Protein AF-V5N392-F1 (afdb_monomer)

pLDDT: mean 97.01, std 7.08, range [45.22, 98.94]

Mean predicted aligned error: 2.6 Å

Foldseek 3Di:
DDDDDPQAADHPDWPKDKAFAEALDHDPPGPAFDQLLVDPWDKDKDADDDDPPDFKWWKKWWAKALDSDRRDHHAEIEIETQAGDDDHDDPAAFPAWDQFQNAIFGWGWDDPVRHTYIYTHHPHHDRMDMGTPSSRVVVCCVVVRHPSRITGGMIMTGMD

Structure (mmCIF, N/CA/C/O backbone):
data_AF-V5N392-F1
#
_entry.id   AF-V5N392-F1
#
loop_
_atom_site.group_PDB
_atom_site.id
_atom_site.type_symbol
_atom_site.label_atom_id
_atom_site.label_alt_id
_atom_site.label_comp_id
_atom_site.label_asym_id
_atom_site.label_entity_id
_atom_site.label_seq_id
_atom_site.pdbx_PDB_ins_code
_atom_site.Cartn_x
_atom_site.Cartn_y
_atom_site.Cartn_z
_atom_site.occupancy
_atom_site.B_iso_or_equiv
_atom_site.auth_seq_id
_atom_site.auth_comp_id
_atom_site.auth_asym_id
_atom_site.auth_atom_id
_atom_site.pdbx_PDB_model_num
ATOM 1 N N . ALA A 1 1 ? 8.140 -7.744 21.034 1.00 45.22 1 ALA A N 1
ATOM 2 C CA . ALA A 1 1 ? 8.971 -6.571 21.359 1.00 45.22 1 ALA A CA 1
ATOM 3 C C . ALA A 1 1 ? 8.237 -5.738 22.401 1.00 45.22 1 ALA A C 1
ATOM 5 O O . ALA A 1 1 ? 7.133 -5.275 22.115 1.00 45.22 1 ALA A O 1
ATOM 6 N N . ASP A 1 2 ? 8.817 -5.607 23.595 1.00 48.84 2 ASP A N 1
ATOM 7 C CA . ASP A 1 2 ? 8.306 -4.733 24.656 1.00 48.84 2 ASP A CA 1
ATOM 8 C C . ASP A 1 2 ? 8.620 -3.267 24.321 1.00 48.84 2 ASP A C 1
ATOM 10 O O . ASP A 1 2 ? 9.707 -2.960 23.835 1.00 48.84 2 ASP A O 1
ATOM 14 N N . GLY A 1 3 ? 7.655 -2.367 24.537 1.00 60.69 3 GLY A N 1
ATOM 15 C CA . GLY A 1 3 ? 7.788 -0.929 24.268 1.00 60.69 3 GLY A CA 1
ATOM 16 C C . GLY A 1 3 ? 6.516 -0.297 23.691 1.00 60.69 3 GLY A C 1
ATOM 17 O O . GLY A 1 3 ? 5.698 -0.978 23.066 1.00 60.69 3 GLY A O 1
ATOM 18 N N . SER A 1 4 ? 6.347 1.010 23.895 1.00 69.31 4 SER A N 1
ATOM 19 C CA . SER A 1 4 ? 5.281 1.836 23.308 1.00 69.31 4 SER A CA 1
ATOM 20 C C . SER A 1 4 ? 5.881 2.832 22.314 1.00 69.31 4 SER A C 1
ATOM 22 O O . SER A 1 4 ? 6.858 3.498 22.653 1.00 69.31 4 SER A O 1
ATOM 24 N N . ALA A 1 5 ? 5.287 2.965 21.128 1.00 82.00 5 ALA A N 1
ATOM 25 C CA . ALA A 1 5 ? 5.577 4.070 20.214 1.00 82.00 5 ALA A CA 1
ATOM 26 C C . ALA A 1 5 ? 4.538 5.191 20.404 1.00 82.00 5 ALA A C 1
ATOM 28 O O . ALA A 1 5 ? 3.385 4.888 20.732 1.00 82.00 5 ALA A O 1
ATOM 29 N N . PRO A 1 6 ? 4.907 6.471 20.218 1.00 87.75 6 PRO A N 1
ATOM 30 C CA . PRO A 1 6 ? 3.933 7.555 20.119 1.00 87.75 6 PRO A CA 1
ATOM 31 C C . PRO A 1 6 ? 2.957 7.307 18.960 1.00 87.75 6 PRO A C 1
ATOM 33 O O . PRO A 1 6 ? 3.380 6.951 17.865 1.00 87.75 6 PRO A O 1
ATOM 36 N N . THR A 1 7 ? 1.658 7.537 19.164 1.00 92.38 7 THR A N 1
ATOM 37 C CA . THR A 1 7 ? 0.627 7.292 18.131 1.00 92.38 7 THR A CA 1
ATOM 38 C C . THR A 1 7 ? 0.552 8.380 17.056 1.00 92.38 7 THR A C 1
ATOM 40 O O . THR A 1 7 ? -0.252 8.287 16.134 1.00 92.38 7 THR A O 1
ATOM 43 N N . ASN A 1 8 ? 1.381 9.419 17.177 1.00 88.69 8 ASN A N 1
ATOM 44 C CA . ASN A 1 8 ? 1.542 10.516 16.223 1.00 88.69 8 ASN A CA 1
ATOM 45 C C . ASN A 1 8 ? 2.874 10.440 15.449 1.00 88.69 8 ASN A C 1
ATOM 47 O O . ASN A 1 8 ? 3.304 11.440 14.876 1.00 88.69 8 ASN A O 1
ATOM 51 N N . GLY A 1 9 ? 3.550 9.291 15.488 1.00 90.44 9 GLY A N 1
ATOM 52 C CA . GLY A 1 9 ? 4.801 9.031 14.783 1.00 90.44 9 GLY A CA 1
ATOM 53 C C . GLY A 1 9 ? 4.779 7.674 14.082 1.00 90.44 9 GLY A C 1
ATOM 54 O O . GLY A 1 9 ? 3.720 7.078 13.904 1.00 90.44 9 GLY A O 1
ATOM 55 N N . ALA A 1 10 ? 5.960 7.195 13.690 1.00 93.19 10 ALA A N 1
ATOM 56 C CA . ALA A 1 10 ? 6.103 5.878 13.081 1.00 93.19 10 ALA A CA 1
ATOM 57 C C . ALA A 1 10 ? 5.667 4.755 14.049 1.00 93.19 10 ALA A C 1
ATOM 59 O O . ALA A 1 10 ? 5.891 4.872 15.263 1.00 93.19 10 ALA A O 1
ATOM 60 N N . PRO A 1 11 ? 5.088 3.657 13.533 1.00 95.81 11 PRO A N 1
ATOM 61 C CA . PRO A 1 11 ? 4.775 2.484 14.337 1.00 95.81 11 PRO A CA 1
ATOM 62 C C . PRO A 1 11 ? 6.050 1.781 14.807 1.00 95.81 11 PRO A C 1
ATOM 64 O O . PRO A 1 11 ? 7.172 2.106 14.415 1.00 95.81 11 PRO A O 1
ATOM 67 N N . LYS A 1 12 ? 5.884 0.773 15.667 1.00 96.31 12 LYS A N 1
ATOM 68 C CA . LYS A 1 12 ? 7.029 0.006 16.180 1.00 96.31 12 LYS A CA 1
ATOM 69 C C . LYS A 1 12 ? 7.671 -0.889 15.123 1.00 96.31 12 LYS A C 1
ATOM 71 O O . LYS A 1 12 ? 8.858 -1.188 15.231 1.00 96.31 12 LYS A O 1
ATOM 76 N N . SER A 1 13 ? 6.881 -1.401 14.187 1.00 96.56 13 SER A N 1
ATOM 77 C CA . SER A 1 13 ? 7.293 -2.438 13.242 1.00 96.56 13 SER A CA 1
ATOM 78 C C . SER A 1 13 ? 6.201 -2.672 12.210 1.00 96.56 13 SER A C 1
ATOM 80 O O . SER A 1 13 ? 5.050 -2.405 12.519 1.00 96.56 13 SER A O 1
ATOM 82 N N . TYR A 1 14 ? 6.551 -3.304 11.091 1.00 98.38 14 TYR A N 1
ATOM 83 C CA . TYR A 1 14 ? 5.592 -3.860 10.138 1.00 98.38 14 TYR A CA 1
ATOM 84 C C . TYR A 1 14 ? 5.827 -5.372 9.931 1.00 98.38 14 TYR A C 1
ATOM 86 O O . TYR A 1 14 ? 6.460 -5.778 8.955 1.00 98.38 14 TYR A O 1
ATOM 94 N N . PRO A 1 15 ? 5.434 -6.252 10.878 1.00 98.62 15 PRO A N 1
ATOM 95 C CA . PRO A 1 15 ? 5.418 -7.695 10.644 1.00 98.62 15 PRO A CA 1
ATOM 96 C C . PRO A 1 15 ? 4.435 -8.050 9.522 1.00 98.62 15 PRO A C 1
ATOM 98 O O . PRO A 1 15 ? 3.219 -7.929 9.686 1.00 98.62 15 PRO A O 1
ATOM 101 N N . SER A 1 16 ? 4.969 -8.531 8.401 1.00 98.81 16 SER A N 1
ATOM 102 C CA . SER A 1 16 ? 4.198 -8.762 7.182 1.00 98.81 16 SER A CA 1
ATOM 103 C C . SER A 1 16 ? 4.620 -10.025 6.427 1.00 98.81 16 SER A C 1
ATOM 105 O O . SER A 1 16 ? 5.666 -10.632 6.674 1.00 98.81 16 SER A O 1
ATOM 107 N N . VAL A 1 17 ? 3.763 -10.429 5.491 1.00 98.81 17 VAL A N 1
ATOM 108 C CA . VAL A 1 17 ? 4.054 -11.392 4.424 1.00 98.81 17 VAL A CA 1
ATOM 109 C C . VAL A 1 17 ? 4.012 -10.660 3.085 1.00 98.81 17 VAL A C 1
ATOM 111 O O . VAL A 1 17 ? 3.209 -9.741 2.918 1.00 98.81 17 VAL A O 1
ATOM 114 N N . PHE A 1 18 ? 4.849 -11.051 2.121 1.00 98.88 18 PHE A N 1
ATOM 115 C CA . PHE A 1 18 ? 4.908 -10.369 0.829 1.00 98.88 18 PHE A CA 1
ATOM 116 C C . PHE A 1 18 ? 5.167 -11.292 -0.364 1.00 98.88 18 PHE A C 1
ATOM 118 O O . PHE A 1 18 ? 5.732 -12.378 -0.234 1.00 98.88 18 PHE A O 1
ATOM 125 N N . ASN A 1 19 ? 4.786 -10.798 -1.544 1.00 98.94 19 ASN A N 1
ATOM 126 C CA . ASN A 1 19 ? 5.288 -11.233 -2.845 1.00 98.94 19 ASN A CA 1
ATOM 127 C C . ASN A 1 19 ? 6.026 -10.056 -3.501 1.00 98.94 19 ASN A C 1
ATOM 129 O O . ASN A 1 19 ? 5.508 -8.939 -3.525 1.00 98.94 19 ASN A O 1
ATOM 133 N N . GLY A 1 20 ? 7.215 -10.305 -4.041 1.00 98.81 20 GLY A N 1
ATOM 134 C CA . GLY A 1 20 ? 8.052 -9.315 -4.719 1.00 98.81 20 GLY A CA 1
ATOM 135 C C . GLY A 1 20 ? 9.426 -9.182 -4.089 1.00 98.81 20 GLY A C 1
ATOM 136 O O . GLY A 1 20 ? 9.936 -10.159 -3.547 1.00 98.81 20 GLY A O 1
ATOM 137 N N . CYS A 1 21 ? 10.019 -7.993 -4.172 1.00 98.81 21 CYS A N 1
ATOM 138 C CA . CYS A 1 21 ? 11.338 -7.698 -3.615 1.00 98.81 21 CYS A CA 1
ATOM 139 C C . CYS A 1 21 ? 11.277 -6.533 -2.623 1.00 98.81 21 CYS A C 1
ATOM 141 O O . CYS A 1 21 ? 10.691 -5.492 -2.916 1.00 98.81 21 CYS A O 1
ATOM 143 N N . HIS A 1 22 ? 11.920 -6.691 -1.468 1.00 98.62 22 HIS A N 1
ATOM 144 C CA . HIS A 1 22 ? 12.006 -5.667 -0.432 1.00 98.62 22 HIS A CA 1
ATOM 145 C C . HIS A 1 22 ? 13.402 -5.682 0.205 1.00 98.62 22 HIS A C 1
ATOM 147 O O . HIS A 1 22 ? 13.801 -6.687 0.790 1.00 98.62 22 HIS A O 1
ATOM 153 N N . TYR A 1 23 ? 14.157 -4.585 0.057 1.00 98.44 23 TYR A N 1
ATOM 154 C CA . TYR A 1 23 ? 15.552 -4.451 0.514 1.00 98.44 23 TYR A CA 1
ATOM 155 C C . TYR A 1 23 ? 16.423 -5.680 0.199 1.00 98.44 23 TYR A C 1
ATOM 157 O O . TYR A 1 23 ? 16.901 -6.368 1.100 1.00 98.44 23 TYR A O 1
ATOM 165 N N . THR A 1 24 ? 16.605 -5.989 -1.089 1.00 98.44 24 THR A N 1
ATOM 166 C CA . THR A 1 24 ? 17.316 -7.163 -1.649 1.00 98.44 24 THR A CA 1
ATOM 167 C C . THR A 1 24 ? 16.641 -8.523 -1.452 1.00 98.44 24 THR A C 1
ATOM 169 O O . THR A 1 24 ? 16.944 -9.459 -2.192 1.00 98.44 24 THR A O 1
ATOM 172 N N . ASN A 1 25 ? 15.715 -8.658 -0.501 1.00 98.81 25 ASN A N 1
ATOM 173 C CA . ASN A 1 25 ? 15.038 -9.920 -0.236 1.00 98.81 25 ASN A CA 1
ATOM 174 C C . ASN A 1 25 ? 13.854 -10.106 -1.191 1.00 98.81 25 ASN A C 1
ATOM 176 O O . ASN A 1 25 ? 12.854 -9.395 -1.094 1.00 98.81 25 ASN A O 1
ATOM 180 N N . CYS A 1 26 ? 13.966 -11.070 -2.104 1.00 98.81 26 CYS A N 1
ATOM 181 C CA . CYS A 1 26 ? 12.924 -11.388 -3.073 1.00 98.81 26 CYS A CA 1
ATOM 182 C C . CYS A 1 26 ? 12.254 -12.727 -2.753 1.00 98.81 26 CYS A C 1
ATOM 184 O O . CYS A 1 26 ? 12.929 -13.738 -2.543 1.00 98.81 26 CYS A O 1
ATOM 186 N N . SER A 1 27 ? 10.921 -12.759 -2.766 1.00 98.75 27 SER A N 1
ATOM 187 C CA . SER A 1 27 ? 10.163 -13.994 -2.555 1.00 98.75 27 SER A CA 1
ATOM 188 C C . SER A 1 27 ? 10.436 -15.006 -3.687 1.00 98.75 27 SER A C 1
ATOM 190 O O . SER A 1 27 ? 10.466 -14.602 -4.856 1.00 98.75 27 SER A O 1
ATOM 192 N N . PRO A 1 28 ? 10.596 -16.313 -3.397 1.00 98.69 28 PRO A N 1
ATOM 193 C CA . PRO A 1 28 ? 10.945 -17.316 -4.404 1.00 98.69 28 PRO A CA 1
ATOM 194 C C . PRO A 1 28 ? 9.997 -17.329 -5.611 1.00 98.69 28 PRO A C 1
ATOM 196 O O . PRO A 1 28 ? 8.786 -17.454 -5.452 1.00 98.69 28 PRO A O 1
ATOM 199 N N . GLY A 1 29 ? 10.555 -17.234 -6.821 1.00 98.50 29 GLY A N 1
ATOM 200 C CA . GLY A 1 29 ? 9.791 -17.324 -8.071 1.00 98.50 29 GLY A CA 1
ATOM 201 C C . GLY A 1 29 ? 8.878 -16.130 -8.366 1.00 98.50 29 GLY A C 1
ATOM 202 O O . GLY A 1 29 ? 7.999 -16.251 -9.218 1.00 98.50 29 GLY A O 1
ATOM 203 N N . THR A 1 30 ? 9.055 -14.996 -7.680 1.00 98.69 30 THR A N 1
ATOM 204 C CA . THR A 1 30 ? 8.277 -13.789 -7.977 1.00 98.69 30 THR A CA 1
ATOM 205 C C . THR A 1 30 ? 8.504 -13.296 -9.407 1.00 98.69 30 THR A C 1
ATOM 207 O O . THR A 1 30 ? 9.605 -13.393 -9.948 1.00 98.69 30 THR A O 1
ATOM 210 N N . ALA A 1 31 ? 7.448 -12.747 -10.006 1.00 98.25 31 ALA A N 1
ATOM 211 C CA . ALA A 1 31 ? 7.504 -12.055 -11.291 1.00 98.25 31 ALA A CA 1
ATO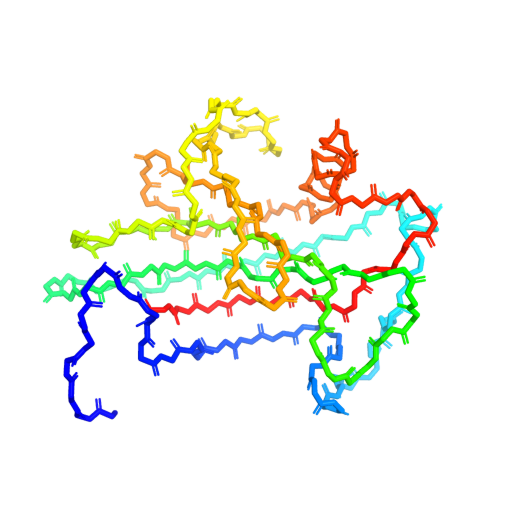M 212 C C . ALA A 1 31 ? 7.728 -10.537 -11.137 1.00 98.25 31 ALA A C 1
ATOM 214 O O . ALA A 1 31 ? 7.738 -9.827 -12.138 1.00 98.25 31 ALA A O 1
ATOM 215 N N . LEU A 1 32 ? 7.864 -10.035 -9.902 1.00 98.75 32 LEU A N 1
ATOM 216 C CA . LEU A 1 32 ? 8.140 -8.627 -9.615 1.00 98.75 32 LEU A CA 1
ATOM 217 C C . LEU A 1 32 ? 9.661 -8.390 -9.494 1.00 98.75 32 LEU A C 1
ATOM 219 O O . LEU A 1 32 ? 10.368 -9.274 -9.010 1.00 98.75 32 LEU A O 1
ATOM 223 N N . PRO A 1 33 ? 10.177 -7.205 -9.861 1.00 98.81 33 PRO A N 1
ATOM 224 C CA . PRO A 1 33 ? 9.441 -6.043 -10.358 1.00 98.81 33 PRO A CA 1
ATOM 225 C C . PRO A 1 33 ? 8.884 -6.222 -11.773 1.00 98.81 33 PRO A C 1
ATOM 227 O O . PRO A 1 33 ? 9.556 -6.763 -12.647 1.00 98.81 33 PRO A O 1
ATOM 230 N N . VAL A 1 34 ? 7.674 -5.720 -12.015 1.00 98.88 34 VAL A N 1
ATOM 231 C CA . VAL A 1 34 ? 7.012 -5.781 -13.330 1.00 98.88 34 VAL A CA 1
ATOM 232 C C . VAL A 1 34 ? 6.442 -4.417 -13.698 1.00 98.88 34 VAL A C 1
ATOM 234 O O . VAL A 1 34 ? 5.928 -3.716 -12.825 1.00 98.88 34 VAL A O 1
ATOM 237 N N . ARG A 1 35 ? 6.520 -4.034 -14.977 1.00 98.75 35 ARG A N 1
ATOM 238 C CA . ARG A 1 35 ? 5.943 -2.767 -15.442 1.00 98.75 35 ARG A CA 1
ATOM 239 C C . ARG A 1 35 ? 4.425 -2.783 -15.345 1.00 98.75 35 ARG A C 1
ATOM 241 O O . ARG A 1 35 ? 3.792 -3.742 -15.793 1.00 98.75 35 ARG A O 1
ATOM 248 N N . LEU A 1 36 ? 3.854 -1.699 -14.833 1.00 98.81 36 LEU A N 1
ATOM 249 C CA . LEU A 1 36 ? 2.421 -1.569 -14.584 1.00 98.81 36 LEU A CA 1
ATOM 250 C C . LEU A 1 36 ? 1.583 -1.726 -15.858 1.00 98.81 36 LEU A C 1
ATOM 252 O O . LEU A 1 36 ? 0.555 -2.398 -15.827 1.00 98.81 36 LEU A O 1
ATOM 256 N N . ASP A 1 37 ? 2.044 -1.199 -16.991 1.00 98.50 37 ASP A N 1
ATOM 257 C CA . ASP A 1 37 ? 1.376 -1.318 -18.293 1.00 98.50 37 ASP A CA 1
ATOM 258 C C . ASP A 1 37 ? 1.377 -2.732 -18.897 1.00 98.50 37 ASP A C 1
ATOM 260 O O . ASP A 1 37 ? 0.687 -2.980 -19.887 1.00 98.50 37 ASP A O 1
ATOM 264 N N . THR A 1 38 ? 2.094 -3.678 -18.288 1.00 98.62 38 THR A N 1
ATOM 265 C CA . THR A 1 38 ? 2.084 -5.094 -18.691 1.00 98.62 38 THR A CA 1
ATOM 266 C C . THR A 1 38 ? 1.201 -5.973 -17.799 1.00 98.62 38 THR A C 1
ATOM 268 O O . THR A 1 38 ? 0.956 -7.134 -18.132 1.00 98.62 38 THR A O 1
ATOM 271 N N . VAL A 1 39 ? 0.689 -5.440 -16.681 1.00 98.25 39 VAL A N 1
ATOM 272 C CA . VAL A 1 39 ? -0.112 -6.195 -15.707 1.00 98.25 39 VAL A CA 1
ATOM 273 C C . VAL A 1 39 ? -1.599 -6.031 -16.001 1.00 98.25 39 VAL A C 1
ATOM 275 O O . VAL A 1 39 ? -2.186 -4.976 -15.774 1.00 98.25 39 VAL A O 1
ATOM 278 N N . SER A 1 40 ? -2.242 -7.105 -16.460 1.00 96.75 40 SER A N 1
ATOM 279 C CA . SER A 1 40 ? -3.698 -7.125 -16.647 1.00 96.75 40 SER A CA 1
ATOM 280 C C . SER A 1 40 ? -4.457 -7.209 -15.320 1.00 96.75 40 SER A C 1
ATOM 282 O O . SER A 1 40 ? -5.478 -6.542 -15.160 1.00 96.75 40 SER A O 1
ATOM 284 N N . ALA A 1 41 ? -3.951 -8.006 -14.376 1.00 98.19 41 ALA A N 1
ATOM 285 C CA . ALA A 1 41 ? -4.494 -8.172 -13.032 1.00 98.19 41 ALA A CA 1
ATOM 286 C C . ALA A 1 41 ? -3.394 -8.602 -12.051 1.00 98.19 41 ALA A C 1
ATOM 288 O O . ALA A 1 41 ? -2.472 -9.332 -12.422 1.00 98.19 41 ALA A O 1
ATOM 289 N N . ALA A 1 42 ? -3.528 -8.200 -10.789 1.00 98.69 42 ALA A N 1
ATOM 290 C CA . ALA A 1 42 ? -2.685 -8.633 -9.678 1.00 98.69 42 ALA A CA 1
ATOM 291 C C . ALA A 1 42 ? -3.576 -9.074 -8.498 1.00 98.69 42 ALA A C 1
ATOM 293 O O . ALA A 1 42 ? -3.710 -8.347 -7.508 1.00 98.69 42 ALA A O 1
ATOM 294 N N . PRO A 1 43 ? -4.234 -10.246 -8.598 1.00 98.75 43 PRO A N 1
ATOM 295 C CA . PRO A 1 43 ? -5.140 -10.720 -7.561 1.00 98.75 43 PRO A CA 1
ATOM 296 C C . PRO A 1 43 ? -4.386 -11.002 -6.257 1.00 98.75 43 PRO A C 1
ATOM 298 O O . PRO A 1 43 ? -3.349 -11.667 -6.251 1.00 98.75 43 PRO A O 1
ATOM 301 N N . SER A 1 44 ? -4.939 -10.530 -5.143 1.00 98.88 44 SER A N 1
ATOM 302 C CA . SER A 1 44 ? -4.432 -10.764 -3.793 1.00 98.88 44 SER A CA 1
ATOM 303 C C . SER A 1 44 ? -5.577 -11.082 -2.838 1.00 98.88 44 SER A C 1
ATOM 305 O O . SER A 1 44 ? -6.721 -10.667 -3.045 1.00 98.88 44 SER A O 1
ATOM 307 N N . SER A 1 45 ? -5.278 -11.832 -1.782 1.00 98.81 45 SER A N 1
ATOM 308 C CA . SER A 1 45 ? -6.233 -12.139 -0.722 1.00 98.81 45 SER A CA 1
ATOM 309 C C . SER A 1 45 ? -5.547 -12.243 0.631 1.00 98.81 45 SER A C 1
ATOM 311 O O . SER A 1 45 ? -4.455 -12.802 0.716 1.00 98.81 45 SER A O 1
ATOM 313 N N . ILE A 1 46 ? -6.227 -11.796 1.684 1.00 98.88 46 ILE A N 1
ATOM 314 C CA . ILE A 1 46 ? -5.788 -11.949 3.075 1.00 98.88 46 ILE A CA 1
ATOM 315 C C . ILE A 1 46 ? -6.968 -12.369 3.952 1.00 98.88 46 ILE A C 1
ATOM 317 O O . ILE A 1 46 ? -8.125 -12.053 3.658 1.00 98.88 46 ILE A O 1
ATOM 321 N N . SER A 1 47 ? -6.656 -13.043 5.056 1.00 98.88 47 SER A N 1
ATOM 322 C CA . SER A 1 47 ? -7.539 -13.213 6.207 1.00 98.88 47 SER A CA 1
ATOM 323 C C . SER A 1 47 ? -6.754 -12.841 7.462 1.00 98.88 47 SER A C 1
ATOM 325 O O . SER A 1 47 ? -5.720 -13.444 7.741 1.00 98.88 47 SER A O 1
ATOM 327 N N . TYR A 1 48 ? -7.248 -11.870 8.220 1.00 98.81 48 TYR A N 1
ATOM 328 C CA . TYR A 1 48 ? -6.647 -11.385 9.455 1.00 98.81 48 TYR A CA 1
ATOM 329 C C . TYR A 1 48 ? -7.354 -11.940 10.693 1.00 98.81 48 TYR A C 1
ATOM 331 O O . TYR A 1 48 ? -8.575 -12.097 10.726 1.00 98.81 48 TYR A O 1
ATOM 339 N N . GLY A 1 49 ? -6.568 -12.179 11.742 1.00 98.62 49 GLY A N 1
ATOM 340 C CA . GLY A 1 49 ? -7.055 -12.311 13.111 1.00 98.62 49 GLY A CA 1
ATOM 341 C C . GLY A 1 49 ? -6.787 -11.013 13.864 1.00 98.62 49 GLY A C 1
ATOM 342 O O . GLY A 1 49 ? -5.633 -10.615 13.998 1.00 98.62 49 GLY A O 1
ATOM 343 N N . PHE A 1 50 ? -7.842 -10.351 14.331 1.00 98.44 50 PHE A N 1
ATOM 344 C CA . PHE A 1 50 ? -7.735 -9.115 15.105 1.00 98.44 50 PHE A CA 1
ATOM 345 C C . PHE A 1 50 ? -7.757 -9.395 16.605 1.00 98.44 50 PHE A C 1
ATOM 347 O O . PHE A 1 50 ? -8.304 -10.400 17.059 1.00 98.44 50 PHE A O 1
ATOM 354 N N . VAL A 1 51 ? -7.183 -8.469 17.365 1.00 97.50 51 VAL A N 1
ATOM 355 C CA . VAL A 1 51 ? -7.235 -8.451 18.828 1.00 97.50 51 VAL A CA 1
ATOM 356 C C . VAL A 1 51 ? -7.839 -7.142 19.320 1.00 97.50 51 VAL A C 1
ATOM 358 O O . VAL A 1 51 ? -7.645 -6.087 18.708 1.00 97.50 51 VAL A O 1
ATOM 361 N N . ASP A 1 52 ? -8.538 -7.210 20.446 1.00 93.81 52 ASP A N 1
ATOM 362 C CA . ASP A 1 52 ? -9.018 -6.035 21.168 1.00 93.81 52 ASP A CA 1
ATOM 363 C C . ASP A 1 52 ? -7.945 -5.507 22.135 1.00 93.81 52 ASP A C 1
ATOM 365 O O . ASP A 1 52 ? -7.006 -6.213 22.506 1.00 93.81 5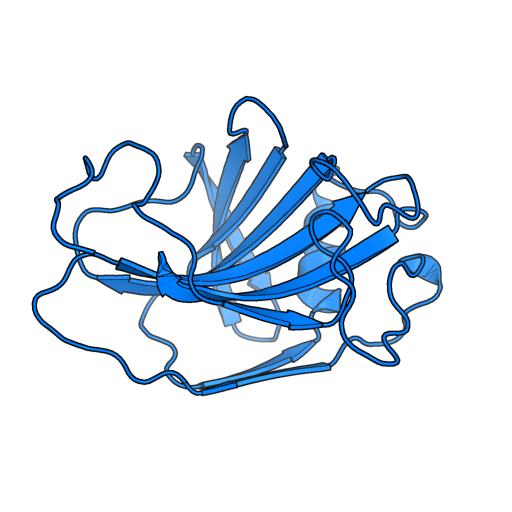2 ASP A O 1
ATOM 369 N N . GLY A 1 53 ? -8.089 -4.254 22.575 1.00 90.31 53 GLY A N 1
ATOM 370 C CA . GLY A 1 53 ? -7.261 -3.675 23.645 1.00 90.31 53 GLY A CA 1
ATOM 371 C C . GLY A 1 53 ? -5.830 -3.281 23.254 1.00 90.31 53 GLY A C 1
ATOM 372 O O . GLY A 1 53 ? -5.044 -2.930 24.130 1.00 90.31 53 GLY A O 1
ATOM 373 N N . ALA A 1 54 ? -5.493 -3.308 21.963 1.00 95.19 54 ALA A N 1
ATOM 374 C CA . ALA A 1 54 ? -4.212 -2.849 21.425 1.00 95.19 54 ALA A CA 1
ATOM 375 C C . ALA A 1 54 ? -4.368 -1.560 20.594 1.00 95.19 54 ALA A C 1
ATOM 377 O O . ALA A 1 54 ? -5.478 -1.081 20.372 1.00 95.19 54 ALA A O 1
ATOM 378 N N . VAL A 1 55 ? -3.248 -0.992 20.141 1.00 97.50 55 VAL A N 1
ATOM 379 C CA . VAL A 1 55 ? -3.215 0.130 19.192 1.00 97.50 55 VAL A CA 1
ATOM 380 C C . VAL A 1 55 ? -2.419 -0.324 17.978 1.00 97.50 55 VAL A C 1
ATOM 382 O O . VAL A 1 55 ? -1.231 -0.598 18.130 1.00 97.50 55 VAL A O 1
ATOM 385 N N . TYR A 1 56 ? -3.088 -0.476 16.836 1.00 98.31 56 TYR A N 1
ATOM 386 C CA . TYR A 1 56 ? -2.488 -1.003 15.610 1.00 98.31 56 TYR A CA 1
ATOM 387 C C . TYR A 1 56 ? -3.372 -0.743 14.388 1.00 98.31 56 TYR A C 1
ATOM 389 O O . TYR A 1 56 ? -4.589 -0.537 14.517 1.00 98.31 56 TYR A O 1
ATOM 397 N N . ASN A 1 57 ? -2.781 -0.810 13.198 1.00 98.75 57 ASN A N 1
ATOM 398 C CA . ASN A 1 57 ? -3.531 -1.034 11.965 1.00 98.75 57 ASN A CA 1
ATOM 399 C C . ASN A 1 57 ? -3.296 -2.457 11.440 1.00 98.75 57 ASN A C 1
ATOM 401 O O . ASN A 1 57 ? -2.344 -3.139 11.816 1.00 98.75 57 ASN A O 1
ATOM 405 N N . ALA A 1 58 ? -4.200 -2.913 10.579 1.00 98.88 58 ALA A N 1
ATOM 406 C CA . ALA A 1 58 ? -3.926 -4.025 9.678 1.00 98.88 58 ALA A CA 1
ATOM 407 C C . ALA A 1 58 ? -3.916 -3.458 8.263 1.00 98.88 58 ALA A C 1
ATOM 409 O O . ALA A 1 58 ? -4.940 -2.912 7.832 1.00 98.88 58 ALA A O 1
ATOM 410 N N . SER A 1 59 ? -2.793 -3.556 7.559 1.00 98.88 59 SER A N 1
ATOM 411 C CA . SER A 1 59 ? -2.589 -2.865 6.286 1.00 98.88 59 SER A CA 1
ATOM 412 C C . SER A 1 59 ? -1.953 -3.754 5.226 1.00 98.88 59 SER A C 1
ATOM 414 O O . SER A 1 59 ? -1.213 -4.696 5.515 1.00 98.88 59 SER A O 1
ATOM 416 N N . TYR A 1 60 ? -2.250 -3.437 3.972 1.00 98.94 60 TYR A N 1
ATOM 417 C CA . TYR A 1 60 ? -1.339 -3.739 2.876 1.00 98.94 60 TYR A CA 1
ATOM 418 C C . TYR A 1 60 ? -0.387 -2.576 2.654 1.00 98.94 60 TYR A C 1
ATOM 420 O O . TYR A 1 60 ? -0.873 -1.448 2.659 1.00 98.94 60 TYR A O 1
ATOM 428 N N . ASP A 1 61 ? 0.865 -2.882 2.319 1.00 98.88 61 ASP A N 1
ATOM 429 C CA . ASP A 1 61 ? 1.843 -1.936 1.779 1.00 98.88 61 ASP A CA 1
ATOM 430 C C . ASP A 1 61 ? 2.253 -2.414 0.382 1.00 98.88 61 ASP A C 1
ATOM 432 O O . ASP A 1 61 ? 2.741 -3.532 0.186 1.00 98.88 61 ASP A O 1
ATOM 436 N N . ILE A 1 62 ? 2.001 -1.587 -0.626 1.00 98.94 62 ILE A N 1
ATOM 437 C CA . ILE A 1 62 ? 2.254 -1.890 -2.035 1.00 98.94 62 ILE A CA 1
ATOM 438 C C . ILE A 1 62 ? 3.206 -0.834 -2.580 1.00 98.94 62 ILE A C 1
ATOM 440 O O . ILE A 1 62 ? 2.927 0.362 -2.513 1.00 98.94 62 ILE A O 1
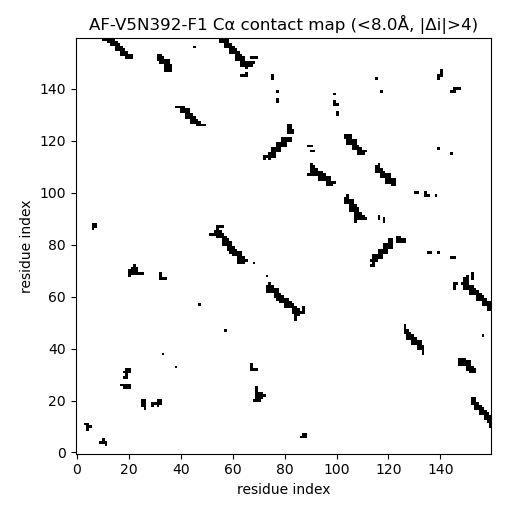ATOM 444 N N . TRP A 1 63 ? 4.320 -1.283 -3.145 1.00 98.94 63 TRP A N 1
ATOM 445 C CA . TRP A 1 63 ? 5.432 -0.408 -3.502 1.00 98.94 63 TRP A CA 1
ATOM 446 C C . TRP A 1 63 ? 5.572 -0.244 -5.010 1.00 98.94 63 TRP A C 1
ATOM 448 O O . TRP A 1 63 ? 5.581 -1.233 -5.752 1.00 98.94 63 TRP A O 1
ATOM 458 N N . LEU A 1 64 ? 5.702 1.012 -5.441 1.00 98.94 64 LEU A N 1
ATOM 459 C CA . LEU A 1 64 ? 5.873 1.412 -6.833 1.00 98.94 64 LEU A CA 1
ATOM 460 C C . LEU A 1 64 ? 7.149 2.240 -7.023 1.00 98.94 64 LEU A C 1
ATOM 462 O O . LEU A 1 64 ? 7.505 3.058 -6.173 1.00 98.94 64 LEU A O 1
ATOM 466 N N . ASP A 1 65 ? 7.813 2.068 -8.165 1.00 98.94 65 ASP A N 1
ATOM 467 C CA . ASP A 1 65 ? 9.026 2.820 -8.500 1.00 98.94 65 ASP A CA 1
ATOM 468 C C . ASP A 1 65 ? 9.179 3.008 -10.020 1.00 98.94 65 ASP A C 1
ATOM 470 O O . ASP A 1 65 ? 8.789 2.120 -10.780 1.00 98.94 65 ASP A O 1
ATOM 474 N N . PRO A 1 66 ? 9.774 4.115 -10.506 1.00 98.75 66 PRO A N 1
ATOM 475 C CA . PRO A 1 66 ? 10.064 4.291 -11.934 1.00 98.75 66 PRO A CA 1
ATOM 476 C C . PRO A 1 66 ? 11.119 3.312 -12.473 1.00 98.75 66 PRO A C 1
ATOM 478 O O . PRO A 1 66 ? 11.282 3.174 -13.684 1.00 98.75 66 PRO A O 1
ATOM 481 N N . THR A 1 67 ? 11.858 2.627 -11.598 1.00 98.81 67 THR A N 1
ATOM 482 C CA . THR A 1 67 ? 12.829 1.595 -11.968 1.00 98.81 67 THR A CA 1
ATOM 483 C C . THR A 1 67 ? 12.369 0.219 -11.498 1.00 98.81 67 THR A C 1
ATOM 485 O O . THR A 1 67 ? 11.557 0.102 -10.584 1.00 98.81 67 THR A O 1
ATOM 488 N N . ALA A 1 68 ? 12.911 -0.848 -12.093 1.00 98.75 68 ALA A N 1
ATOM 489 C CA . ALA A 1 68 ? 12.703 -2.222 -11.632 1.00 98.75 68 ALA A CA 1
ATOM 490 C C . ALA A 1 68 ? 13.438 -2.471 -10.296 1.00 98.75 68 ALA A C 1
ATOM 492 O O . ALA A 1 68 ? 14.395 -3.244 -10.225 1.00 98.75 68 ALA 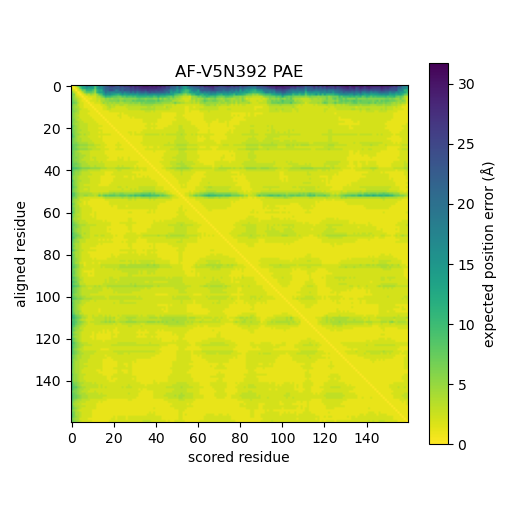A O 1
ATOM 493 N N . ARG A 1 69 ? 13.038 -1.752 -9.244 1.00 98.81 69 ARG A N 1
ATOM 494 C CA . ARG A 1 69 ? 13.748 -1.670 -7.972 1.00 98.81 69 ARG A CA 1
ATOM 495 C C . ARG A 1 69 ? 13.581 -2.948 -7.160 1.00 98.81 69 ARG A C 1
ATOM 497 O O . ARG A 1 69 ? 12.469 -3.390 -6.892 1.00 98.81 69 ARG A O 1
ATOM 504 N N . THR A 1 70 ? 14.703 -3.492 -6.697 1.00 98.75 70 THR A N 1
ATOM 505 C CA . THR A 1 70 ? 14.746 -4.628 -5.761 1.00 98.75 70 THR A CA 1
ATOM 506 C C . THR A 1 70 ? 15.391 -4.273 -4.419 1.00 98.75 70 THR A C 1
ATOM 508 O O . THR A 1 70 ? 15.381 -5.094 -3.506 1.00 98.75 70 THR A O 1
ATOM 511 N N . ASP A 1 71 ? 15.960 -3.071 -4.286 1.00 98.75 71 ASP A N 1
ATOM 512 C CA . ASP A 1 71 ? 16.645 -2.590 -3.084 1.00 98.75 71 ASP A CA 1
ATOM 513 C C . ASP A 1 71 ? 16.452 -1.078 -2.863 1.00 98.75 71 ASP A C 1
ATOM 515 O O . ASP A 1 71 ? 16.242 -0.306 -3.807 1.00 98.75 71 ASP A O 1
ATOM 519 N N . GLY A 1 72 ? 16.550 -0.663 -1.602 1.00 98.19 72 GLY A N 1
ATOM 520 C CA . GLY A 1 72 ? 16.326 0.700 -1.142 1.00 98.19 72 GLY A CA 1
ATOM 521 C C . GLY A 1 72 ? 14.852 1.106 -1.098 1.00 98.19 72 GLY A C 1
ATOM 522 O O . GLY A 1 72 ? 13.940 0.304 -1.308 1.00 98.19 72 GLY A O 1
ATOM 523 N N . VAL A 1 73 ? 14.636 2.389 -0.814 1.00 98.44 73 VAL A N 1
ATOM 524 C CA . VAL A 1 73 ? 13.302 2.992 -0.721 1.00 98.44 73 VAL A CA 1
ATOM 525 C C . VAL A 1 73 ? 12.714 3.157 -2.125 1.00 98.44 73 VAL A C 1
ATOM 527 O O . VAL A 1 73 ? 13.379 3.672 -3.024 1.00 98.44 73 VAL A O 1
ATOM 530 N N . ASN A 1 74 ? 11.477 2.695 -2.309 1.00 98.81 74 ASN A N 1
ATOM 531 C CA . ASN A 1 74 ? 10.689 2.913 -3.525 1.00 98.81 74 ASN A CA 1
ATOM 532 C C . ASN A 1 74 ? 10.039 4.302 -3.469 1.00 98.81 74 ASN A C 1
ATOM 534 O O . ASN A 1 74 ? 9.741 4.784 -2.380 1.00 98.81 74 ASN A O 1
ATOM 538 N N . GLN A 1 75 ? 9.798 4.942 -4.615 1.00 98.81 75 GLN A N 1
ATOM 539 C CA . GLN A 1 75 ? 9.288 6.323 -4.628 1.00 98.81 75 GLN A CA 1
ATOM 540 C C . GLN A 1 75 ? 7.865 6.482 -4.087 1.00 98.81 75 GLN A C 1
ATOM 542 O O . GLN A 1 75 ? 7.565 7.515 -3.486 1.00 98.81 75 GLN A O 1
ATOM 547 N N . THR A 1 76 ? 7.008 5.475 -4.263 1.00 98.94 76 THR A N 1
ATOM 548 C CA . THR A 1 76 ? 5.605 5.568 -3.853 1.00 98.94 76 THR A CA 1
ATOM 549 C C . THR A 1 76 ? 5.150 4.329 -3.115 1.00 98.94 76 THR A C 1
ATOM 551 O O . THR A 1 76 ? 5.347 3.193 -3.551 1.00 98.94 76 THR A O 1
ATOM 554 N N . GLU A 1 77 ? 4.479 4.588 -2.005 1.00 98.94 77 GLU A N 1
ATOM 555 C CA . GLU A 1 77 ? 3.858 3.612 -1.135 1.00 98.94 77 GLU A CA 1
ATOM 556 C C . GLU A 1 77 ? 2.343 3.766 -1.199 1.00 98.94 77 GLU A C 1
ATOM 558 O O . GLU A 1 77 ? 1.787 4.845 -0.980 1.00 98.94 77 GLU A O 1
ATOM 563 N N . ILE A 1 78 ? 1.661 2.672 -1.504 1.00 98.94 78 ILE A N 1
ATOM 564 C CA . ILE A 1 78 ? 0.215 2.577 -1.398 1.00 98.94 78 ILE A CA 1
ATOM 565 C C . ILE A 1 78 ? -0.089 1.757 -0.158 1.00 98.94 78 ILE A C 1
ATOM 567 O O . ILE A 1 78 ? 0.233 0.570 -0.118 1.00 98.94 78 ILE A O 1
ATOM 571 N N . MET A 1 79 ? -0.769 2.363 0.810 1.00 98.94 79 MET A N 1
ATOM 572 C CA . MET A 1 79 ? -1.257 1.640 1.978 1.00 98.94 79 MET A CA 1
ATOM 573 C C . MET A 1 79 ? -2.757 1.379 1.871 1.00 98.94 79 MET A C 1
ATOM 575 O O . MET A 1 79 ? -3.527 2.274 1.526 1.00 98.94 79 MET A O 1
ATOM 579 N N . ILE A 1 80 ? -3.211 0.178 2.220 1.00 98.94 80 ILE A N 1
ATOM 580 C CA . ILE A 1 80 ? -4.645 -0.144 2.301 1.00 98.94 80 ILE A CA 1
ATOM 581 C C . ILE A 1 80 ? -4.947 -0.614 3.717 1.00 98.94 80 ILE A C 1
ATOM 583 O O . ILE A 1 80 ? -4.655 -1.754 4.067 1.00 98.94 80 ILE A O 1
ATOM 587 N N . TRP A 1 81 ? -5.524 0.257 4.542 1.00 98.88 81 TRP A N 1
ATOM 588 C CA . TRP A 1 81 ? -5.832 -0.033 5.940 1.00 98.88 81 TRP A CA 1
ATOM 589 C C . TRP A 1 81 ? -7.172 -0.763 6.035 1.00 98.88 81 TRP A C 1
ATOM 591 O O . TRP A 1 81 ? -8.242 -0.181 5.842 1.00 98.88 81 TRP A O 1
ATOM 601 N N . PHE A 1 82 ? -7.104 -2.052 6.351 1.00 98.88 82 PHE A N 1
ATOM 602 C CA . PHE A 1 82 ? -8.252 -2.940 6.533 1.00 98.88 82 PHE A CA 1
ATOM 603 C C . PHE A 1 82 ? -8.886 -2.777 7.910 1.00 98.88 82 PHE A C 1
ATOM 605 O O . PHE A 1 82 ? -10.082 -3.010 8.068 1.00 98.88 82 PHE A O 1
ATOM 612 N N . ASN A 1 83 ? -8.095 -2.418 8.918 1.00 98.75 83 ASN A N 1
ATOM 613 C CA . ASN A 1 83 ? -8.579 -2.170 10.267 1.00 98.75 83 ASN A CA 1
ATOM 614 C C . ASN A 1 83 ? -7.721 -1.108 10.954 1.00 98.75 83 ASN A C 1
ATOM 616 O O . ASN A 1 83 ? -6.545 -0.946 10.634 1.00 98.75 83 ASN A O 1
ATOM 620 N N . ARG A 1 84 ? -8.319 -0.425 11.928 1.00 98.25 84 ARG A N 1
ATOM 621 C CA . ARG A 1 84 ? -7.654 0.532 12.803 1.00 98.25 84 ARG A CA 1
ATOM 622 C C . ARG A 1 84 ? -8.200 0.384 14.216 1.00 98.25 84 ARG A C 1
ATOM 624 O O . ARG A 1 84 ? -9.389 0.608 14.443 1.00 98.25 84 ARG A O 1
ATOM 631 N N . VAL A 1 85 ? -7.317 0.104 15.167 1.00 98.00 85 VAL A N 1
ATOM 632 C CA . VAL A 1 85 ? -7.630 0.074 16.596 1.00 98.00 85 VAL A CA 1
ATOM 633 C C . VAL A 1 85 ? -6.779 1.121 17.310 1.00 98.00 85 VAL A C 1
ATOM 635 O O . VAL A 1 85 ? -5.567 1.181 17.129 1.00 98.00 85 VAL A O 1
ATOM 638 N N . GLY A 1 86 ? -7.420 1.960 18.124 1.00 96.12 86 GLY A N 1
ATOM 639 C CA . GLY A 1 86 ? -6.758 3.045 18.850 1.00 96.12 86 GLY A CA 1
ATOM 640 C C . GLY A 1 86 ? -6.565 4.342 18.043 1.00 96.12 86 GLY A C 1
ATOM 641 O O . GLY A 1 86 ? -6.986 4.439 16.887 1.00 96.12 86 GLY A O 1
ATOM 642 N N . PRO A 1 87 ? -5.978 5.379 18.671 1.00 96.31 87 PRO A N 1
ATOM 643 C CA . PRO A 1 87 ? -5.911 6.737 18.132 1.00 96.31 87 PRO A CA 1
ATOM 644 C C . PRO A 1 87 ? -4.697 6.934 17.209 1.00 96.31 87 PRO A C 1
ATOM 646 O O . PRO A 1 87 ? -3.822 7.751 17.487 1.00 96.31 87 PRO A O 1
ATOM 649 N N . ILE A 1 88 ? -4.645 6.161 16.126 1.00 97.94 88 ILE A N 1
ATOM 650 C CA . ILE A 1 88 ? -3.641 6.277 15.057 1.00 97.94 88 ILE A CA 1
ATOM 651 C C . ILE A 1 88 ? -4.282 6.814 13.772 1.00 97.94 88 ILE A C 1
ATOM 653 O O . ILE A 1 88 ? -5.505 6.772 13.598 1.00 97.94 88 ILE A O 1
ATOM 657 N N . GLN A 1 89 ? -3.457 7.309 12.857 1.00 98.50 89 GLN A N 1
ATOM 658 C CA . GLN A 1 89 ? -3.882 7.834 11.561 1.00 98.50 89 GLN A CA 1
ATOM 659 C C . GLN A 1 89 ? -2.813 7.565 10.495 1.00 98.50 89 GLN A C 1
ATOM 661 O O . GLN A 1 89 ? -1.648 7.392 10.862 1.00 98.50 89 GLN A O 1
ATOM 666 N N . PRO A 1 90 ? -3.180 7.556 9.202 1.00 98.50 90 PRO A N 1
ATOM 667 C CA . PRO A 1 90 ? -2.202 7.471 8.130 1.00 98.50 90 PRO A CA 1
ATOM 668 C C . PRO A 1 90 ? -1.285 8.693 8.064 1.00 98.50 90 PRO A C 1
ATOM 670 O O . PRO A 1 90 ? -1.538 9.747 8.657 1.00 98.50 90 PRO A O 1
ATOM 673 N N . ILE A 1 91 ? -0.234 8.548 7.266 1.00 98.44 91 ILE A N 1
ATOM 674 C CA . ILE A 1 91 ? 0.686 9.626 6.918 1.00 98.44 91 ILE A CA 1
ATOM 675 C C . ILE A 1 91 ? -0.048 10.695 6.095 1.00 98.44 91 ILE A C 1
ATOM 677 O O . ILE A 1 91 ? -0.863 10.393 5.224 1.00 98.44 91 ILE A O 1
ATOM 681 N N . GLY A 1 92 ? 0.276 11.962 6.359 1.00 98.06 92 GLY A N 1
ATOM 682 C CA . GLY A 1 92 ? -0.256 13.100 5.613 1.00 98.06 92 GLY A CA 1
ATOM 683 C C . GLY A 1 92 ? -1.606 13.596 6.126 1.00 98.06 92 GLY A C 1
ATOM 684 O O . GLY A 1 92 ? -1.820 13.715 7.334 1.00 98.06 92 GLY A O 1
ATOM 685 N N . SER A 1 93 ? -2.493 13.948 5.197 1.00 98.50 93 SER A N 1
ATOM 686 C CA . SER A 1 93 ? -3.818 14.506 5.482 1.00 98.50 93 SER A CA 1
ATOM 687 C C . SER A 1 93 ? -4.901 13.868 4.602 1.00 98.50 93 SER A C 1
ATOM 689 O O . SER A 1 93 ? -4.594 13.365 3.514 1.00 98.50 93 SER A O 1
ATOM 691 N N . PRO A 1 94 ? -6.174 13.870 5.041 1.00 98.44 94 PRO A N 1
ATOM 692 C CA . PRO A 1 94 ? -7.265 13.334 4.243 1.00 98.44 94 PRO A CA 1
ATOM 693 C C . PRO A 1 94 ? -7.512 14.222 3.018 1.00 98.44 94 PRO A C 1
ATOM 695 O O . PRO A 1 94 ? -7.580 15.448 3.119 1.00 98.44 94 PRO A O 1
ATOM 698 N N . VAL A 1 95 ? -7.692 13.593 1.859 1.00 98.69 95 VAL A N 1
ATOM 699 C CA . VAL A 1 95 ? -7.925 14.252 0.561 1.00 98.69 95 VAL A CA 1
ATOM 700 C C . VAL A 1 95 ? -9.291 13.916 -0.047 1.00 98.69 95 VAL A C 1
ATOM 702 O O . VAL A 1 95 ? -9.601 14.335 -1.160 1.00 98.69 95 VAL A O 1
ATOM 705 N N . GLY A 1 96 ? -10.128 13.166 0.675 1.00 98.38 96 GLY A N 1
ATOM 706 C CA . GLY A 1 96 ? -11.496 12.837 0.279 1.00 98.38 96 GLY A CA 1
ATOM 707 C C . GLY A 1 96 ? -11.793 11.346 0.380 1.00 98.38 96 GLY A C 1
ATOM 708 O O . GLY A 1 96 ? -11.242 10.645 1.224 1.00 98.38 96 GLY A O 1
ATOM 709 N N . THR A 1 97 ? -12.685 10.856 -0.480 1.00 98.69 97 THR A N 1
ATOM 710 C CA . THR A 1 97 ? -13.058 9.436 -0.540 1.00 98.69 97 THR A CA 1
ATOM 711 C C . THR A 1 97 ? -12.852 8.865 -1.940 1.00 98.69 97 THR A C 1
ATOM 713 O O . THR A 1 97 ? -12.820 9.600 -2.928 1.00 98.69 97 THR A O 1
ATOM 716 N N . ALA A 1 98 ? -12.697 7.545 -2.039 1.00 98.62 98 ALA A N 1
ATOM 717 C CA . ALA A 1 98 ? -12.607 6.825 -3.306 1.00 98.62 98 ALA A CA 1
ATOM 718 C C . ALA A 1 98 ? -13.409 5.523 -3.270 1.00 98.62 98 ALA A C 1
ATOM 720 O O . ALA A 1 98 ? -13.540 4.894 -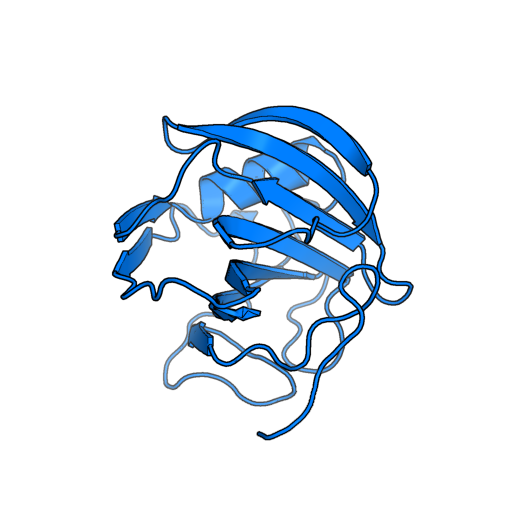2.222 1.00 98.62 98 ALA A O 1
ATOM 721 N N . SER A 1 99 ? -13.908 5.103 -4.434 1.00 98.75 99 SER A N 1
ATOM 722 C CA . SER A 1 99 ? -14.495 3.778 -4.637 1.00 98.75 99 SER A CA 1
ATOM 723 C C . SER A 1 99 ? -13.509 2.909 -5.412 1.00 98.75 99 SER A C 1
ATOM 725 O O . SER A 1 99 ? -13.254 3.176 -6.584 1.00 98.75 99 SER A O 1
ATOM 727 N N . VAL A 1 100 ? -12.951 1.889 -4.762 1.00 98.75 100 VAL A N 1
ATOM 728 C CA . VAL A 1 100 ? -11.920 0.999 -5.324 1.00 98.75 100 VAL A CA 1
ATOM 729 C C . VAL A 1 100 ? -12.258 -0.438 -4.935 1.00 98.75 100 VAL A C 1
ATOM 731 O O . VAL A 1 100 ? -12.585 -0.697 -3.774 1.00 98.75 100 VAL A O 1
ATOM 734 N N . GLY A 1 101 ? -12.257 -1.364 -5.900 1.00 98.06 101 GLY A N 1
ATOM 735 C CA . GLY A 1 101 ? -12.619 -2.769 -5.664 1.00 98.06 101 GLY A CA 1
ATOM 736 C C . GLY A 1 101 ? -14.045 -2.973 -5.122 1.00 98.06 101 GLY A C 1
ATOM 737 O O . GLY A 1 101 ? -14.297 -3.901 -4.358 1.00 98.06 101 GLY A O 1
ATOM 738 N N . GLY A 1 102 ? -14.983 -2.073 -5.441 1.00 98.25 102 GLY A N 1
ATOM 739 C CA . GLY A 1 102 ? -16.360 -2.127 -4.925 1.00 98.25 102 GLY A CA 1
ATOM 740 C C . GLY A 1 102 ? -16.516 -1.721 -3.453 1.00 98.25 102 GLY A C 1
ATOM 741 O O . GLY A 1 102 ? -17.563 -1.974 -2.859 1.00 98.25 102 GLY A O 1
ATOM 742 N N . ARG A 1 103 ? -15.496 -1.096 -2.853 1.00 98.81 103 ARG A N 1
ATOM 743 C CA . ARG A 1 103 ? -15.516 -0.579 -1.478 1.00 98.81 103 ARG A CA 1
ATOM 744 C C . ARG A 1 103 ? -15.216 0.914 -1.454 1.00 98.81 103 ARG A C 1
ATOM 746 O O . ARG A 1 103 ? -14.476 1.417 -2.298 1.00 98.81 103 ARG A O 1
ATOM 753 N N . THR A 1 104 ? -15.778 1.606 -0.468 1.00 98.75 104 THR A N 1
ATOM 754 C CA . THR A 1 104 ? -15.472 3.012 -0.185 1.00 98.75 104 THR A CA 1
ATOM 755 C C . THR A 1 104 ? -14.307 3.113 0.788 1.00 98.75 104 THR A C 1
ATOM 757 O O . THR A 1 104 ? -14.272 2.391 1.782 1.00 98.75 104 THR A O 1
ATOM 760 N N . TRP A 1 105 ? -13.400 4.043 0.510 1.00 98.94 105 TRP A N 1
ATOM 761 C CA . TRP A 1 105 ? -12.200 4.314 1.291 1.00 98.94 105 TRP A CA 1
ATOM 762 C C . TRP A 1 105 ? -12.111 5.803 1.598 1.00 98.94 105 TRP A C 1
ATOM 764 O O . TRP A 1 105 ? -12.358 6.625 0.711 1.00 98.94 105 TRP A O 1
ATOM 774 N N . GLU A 1 106 ? -11.728 6.155 2.819 1.00 98.88 106 GLU A N 1
ATOM 775 C CA . GLU A 1 106 ? -11.175 7.479 3.100 1.00 98.88 106 GLU A CA 1
ATOM 776 C C . GLU A 1 106 ? -9.740 7.517 2.563 1.00 98.88 106 GLU A C 1
ATOM 778 O O . GLU A 1 106 ? -8.963 6.598 2.809 1.00 98.88 106 GLU A O 1
ATOM 783 N N . VAL A 1 107 ? -9.392 8.542 1.788 1.00 98.88 107 VAL A N 1
ATOM 784 C CA . VAL A 1 107 ? -8.082 8.634 1.134 1.00 98.88 107 VAL A CA 1
ATOM 785 C C . VAL A 1 107 ? -7.231 9.672 1.840 1.00 98.88 107 VAL A C 1
ATOM 787 O O . VAL A 1 107 ? -7.679 10.801 2.038 1.00 98.88 107 VAL A O 1
ATOM 790 N N . TRP A 1 108 ? -5.999 9.299 2.167 1.00 98.88 108 TRP A N 1
ATOM 791 C CA . TRP A 1 108 ? -4.981 10.169 2.748 1.00 98.88 108 TRP A CA 1
ATOM 792 C C . TRP A 1 108 ? -3.777 10.245 1.821 1.00 98.88 108 TRP A C 1
ATOM 794 O O . TRP A 1 108 ? -3.427 9.251 1.188 1.00 98.88 108 TRP A O 1
ATOM 804 N N . SER A 1 109 ? -3.154 11.417 1.741 1.00 98.81 109 SER A N 1
ATOM 805 C CA . SER A 1 109 ? -1.963 11.632 0.921 1.00 98.81 109 SER A CA 1
ATOM 806 C C . SER A 1 109 ? -0.932 12.451 1.685 1.00 98.81 109 SER A C 1
ATOM 808 O O . SER A 1 109 ? -1.269 13.430 2.355 1.00 98.81 109 SER A O 1
ATOM 810 N N . GLY A 1 110 ? 0.335 12.080 1.547 1.00 98.50 110 GLY A N 1
ATOM 811 C CA . GLY A 1 110 ? 1.461 12.811 2.112 1.00 98.50 110 GLY A CA 1
ATOM 812 C C . GLY A 1 110 ? 2.783 12.152 1.750 1.00 98.50 110 GLY A C 1
ATOM 813 O 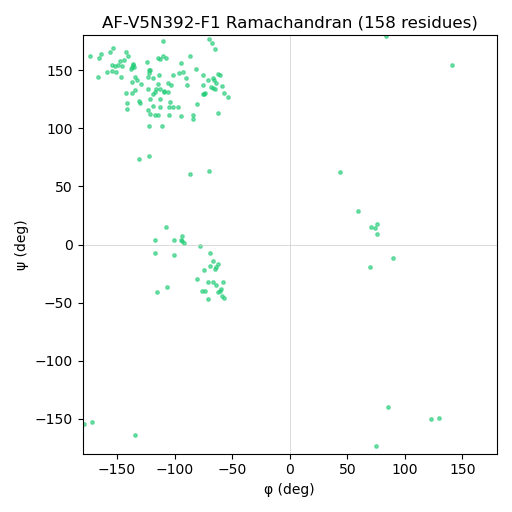O . GLY A 1 110 ? 2.869 11.435 0.760 1.00 98.50 110 GLY A O 1
ATOM 814 N N . GLY A 1 111 ? 3.799 12.370 2.578 1.00 97.50 111 GLY A N 1
ATOM 815 C CA . GLY A 1 111 ? 5.087 11.698 2.463 1.00 97.50 111 GLY A CA 1
ATOM 816 C C . GLY A 1 111 ? 5.754 11.580 3.827 1.00 97.50 111 GLY A C 1
ATOM 817 O O . GLY A 1 111 ? 5.503 12.387 4.725 1.00 97.50 111 GLY A O 1
ATOM 818 N N . ASN A 1 112 ? 6.602 10.569 3.987 1.00 94.31 112 ASN A N 1
ATOM 819 C CA . ASN A 1 112 ? 7.312 10.289 5.243 1.00 94.31 112 ASN A CA 1
ATOM 820 C C . ASN A 1 112 ? 8.709 10.939 5.309 1.00 94.31 112 ASN A C 1
ATOM 822 O O . ASN A 1 112 ? 9.488 10.667 6.220 1.00 94.31 112 ASN A O 1
ATOM 826 N N . GLY A 1 113 ? 9.033 11.785 4.325 1.00 96.88 113 GLY A N 1
ATOM 827 C CA . GLY A 1 113 ? 10.354 12.388 4.130 1.00 96.88 113 GLY A CA 1
ATOM 828 C C . GLY A 1 113 ? 11.301 11.563 3.249 1.00 96.88 113 GLY A C 1
ATOM 829 O O . GLY A 1 113 ? 12.325 12.095 2.830 1.00 96.88 113 GLY A O 1
ATOM 830 N N . SER A 1 114 ? 10.954 10.310 2.941 1.00 97.12 114 SER A N 1
ATOM 831 C CA . SER A 1 114 ? 11.716 9.411 2.059 1.00 97.12 114 SER A CA 1
ATOM 832 C C . SER A 1 114 ? 10.948 9.042 0.787 1.00 97.12 114 SER A C 1
ATOM 834 O O . SER A 1 114 ? 11.541 9.013 -0.287 1.00 97.12 114 SER A O 1
ATOM 836 N N . ASN A 1 115 ? 9.643 8.787 0.900 1.00 98.38 115 ASN A N 1
ATOM 837 C CA . ASN A 1 115 ? 8.750 8.440 -0.205 1.00 98.38 115 ASN A CA 1
ATOM 838 C C . ASN A 1 115 ? 7.375 9.101 -0.056 1.00 98.38 115 ASN A C 1
ATOM 840 O O . ASN A 1 115 ? 6.989 9.530 1.041 1.00 98.38 115 ASN A O 1
ATOM 844 N N . ASP A 1 116 ? 6.641 9.148 -1.165 1.00 98.81 116 ASP A N 1
ATOM 845 C CA . ASP A 1 116 ? 5.232 9.523 -1.174 1.00 98.81 116 ASP A CA 1
ATOM 846 C C . ASP A 1 116 ? 4.378 8.371 -0.637 1.00 98.81 116 ASP A C 1
ATOM 848 O O . ASP A 1 116 ? 4.689 7.197 -0.855 1.00 98.81 116 ASP A O 1
ATOM 852 N N . VAL A 1 117 ? 3.292 8.710 0.059 1.00 98.81 117 VAL A N 1
ATOM 853 C CA . VAL A 1 117 ? 2.368 7.750 0.669 1.00 98.81 117 VAL A CA 1
ATOM 854 C C . VAL A 1 117 ? 0.935 8.113 0.301 1.00 98.81 117 VAL A C 1
ATOM 856 O O . VAL A 1 117 ? 0.462 9.213 0.605 1.00 98.81 117 VAL A O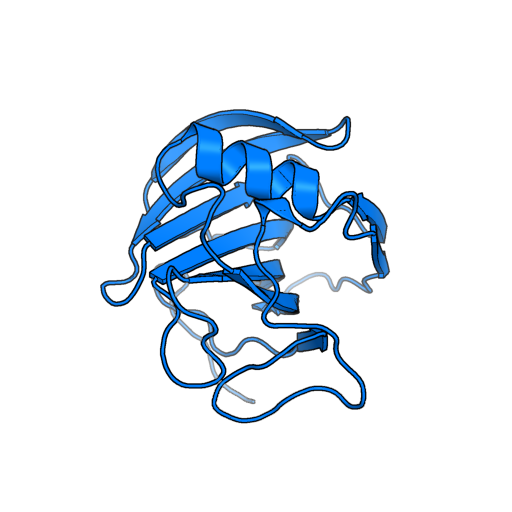 1
ATOM 859 N N . LEU A 1 118 ? 0.225 7.166 -0.311 1.00 98.94 118 LEU A N 1
ATOM 860 C CA . LEU A 1 118 ? -1.209 7.247 -0.572 1.00 98.94 118 LEU A CA 1
ATOM 861 C C . LEU A 1 118 ? -1.925 6.126 0.184 1.00 98.94 118 LEU A C 1
ATOM 863 O O . LEU A 1 118 ? -1.786 4.950 -0.146 1.00 98.94 118 LEU A O 1
ATOM 867 N N . SER A 1 119 ? -2.703 6.483 1.201 1.00 98.94 119 SER A N 1
ATOM 868 C CA . SER A 1 119 ? -3.410 5.513 2.042 1.00 98.94 119 SER A CA 1
ATOM 869 C C . SER A 1 119 ? -4.906 5.473 1.746 1.00 98.94 119 SER A C 1
ATOM 871 O O . SER A 1 119 ? -5.550 6.511 1.595 1.00 98.94 119 SER A O 1
ATOM 873 N N . PHE A 1 120 ? -5.471 4.270 1.728 1.00 98.94 120 PHE A N 1
ATOM 874 C CA . PHE A 1 120 ? -6.897 3.989 1.597 1.00 98.94 120 PHE A CA 1
ATOM 875 C C . PHE A 1 120 ? -7.390 3.345 2.892 1.00 98.94 120 PHE A C 1
ATOM 877 O O . PHE A 1 120 ? -7.025 2.214 3.205 1.00 98.94 120 PHE A O 1
ATOM 884 N N . VAL A 1 121 ? -8.220 4.052 3.653 1.00 98.94 121 VAL A N 1
ATOM 885 C CA . VAL A 1 121 ? -8.685 3.624 4.977 1.00 98.94 121 VAL A CA 1
ATOM 886 C C . VAL A 1 121 ? -10.119 3.126 4.908 1.00 98.94 121 VAL A C 1
ATOM 888 O O . VAL A 1 121 ? -11.020 3.840 4.462 1.00 98.94 121 VAL A O 1
ATOM 891 N N . ALA A 1 122 ? -10.334 1.881 5.335 1.00 98.81 122 ALA A N 1
ATOM 892 C CA . ALA A 1 122 ? -11.665 1.300 5.406 1.00 98.81 122 ALA A CA 1
ATOM 893 C C . ALA A 1 122 ? -12.520 2.008 6.478 1.00 98.81 122 ALA A C 1
ATOM 895 O O . ALA A 1 122 ? -12.014 2.332 7.555 1.00 98.81 122 ALA A O 1
ATOM 896 N N . PRO A 1 123 ? -13.833 2.197 6.244 1.00 98.44 123 PRO A N 1
ATOM 897 C CA . PRO A 1 123 ? -14.724 2.818 7.227 1.00 98.44 123 PRO A CA 1
ATOM 898 C C . PRO A 1 123 ? -14.974 1.928 8.457 1.00 98.44 123 PRO A C 1
ATOM 900 O O . PRO A 1 123 ? -15.427 2.409 9.494 1.00 98.44 123 PRO A O 1
ATOM 903 N N . SER A 1 124 ? -14.709 0.625 8.341 1.00 98.38 124 SER A N 1
ATOM 904 C CA . SER A 1 124 ? -14.808 -0.367 9.410 1.00 98.38 124 SER A CA 1
ATOM 905 C C . SER A 1 124 ? -13.909 -1.571 9.112 1.00 98.38 124 SER A C 1
ATOM 907 O O . SER A 1 124 ? -13.440 -1.739 7.987 1.00 98.38 124 SER A O 1
ATOM 909 N N . ALA A 1 125 ? -13.671 -2.404 10.129 1.00 98.62 125 ALA A N 1
ATOM 910 C CA . ALA A 1 125 ? -12.774 -3.552 10.050 1.00 98.62 125 ALA A CA 1
ATOM 911 C C . ALA A 1 125 ? -13.152 -4.540 8.926 1.00 98.62 125 ALA A C 1
ATOM 913 O O . ALA A 1 125 ? -14.288 -5.014 8.846 1.00 98.62 125 ALA A O 1
ATOM 914 N N . ILE A 1 126 ? -12.167 -4.912 8.109 1.00 98.81 126 ILE A N 1
ATOM 915 C CA . ILE A 1 126 ? -12.260 -5.937 7.066 1.00 98.81 126 ILE A CA 1
ATOM 916 C C . ILE A 1 126 ? -11.397 -7.127 7.496 1.00 98.81 126 ILE A C 1
ATOM 918 O O . ILE A 1 126 ? -10.176 -7.090 7.380 1.00 98.81 126 ILE A O 1
ATOM 922 N N . SER A 1 127 ? -12.016 -8.198 7.999 1.00 98.44 127 SER A N 1
ATOM 923 C CA . SER A 1 127 ? -11.283 -9.384 8.478 1.00 98.44 127 SER A CA 1
ATOM 924 C C . SER A 1 127 ? -10.729 -10.258 7.355 1.00 98.44 127 SER A C 1
ATOM 926 O O . SER A 1 127 ? -9.782 -11.001 7.572 1.00 98.44 127 SER A O 1
ATOM 928 N N . GLY A 1 128 ? -11.282 -10.173 6.149 1.00 98.62 128 GLY A N 1
ATOM 929 C CA . GLY A 1 128 ? -10.758 -10.882 4.992 1.00 98.62 128 GLY A CA 1
ATOM 930 C C . GLY A 1 128 ? -11.357 -10.356 3.702 1.00 98.62 128 GLY A C 1
ATOM 931 O O . GLY A 1 128 ? -12.520 -9.945 3.655 1.00 98.62 128 GLY A O 1
ATOM 932 N N . TRP A 1 129 ? -10.545 -10.328 2.653 1.00 98.88 129 TRP A N 1
ATOM 933 C CA . TRP A 1 129 ? -10.967 -9.841 1.347 1.00 98.88 129 TRP A CA 1
ATOM 934 C C . TRP A 1 129 ? -10.062 -10.395 0.250 1.00 98.88 129 TRP A C 1
ATOM 936 O O . TRP A 1 129 ? -8.878 -10.635 0.473 1.00 98.88 129 TRP A O 1
ATOM 946 N N . SER A 1 130 ? -10.638 -10.602 -0.931 1.00 98.88 130 SER A N 1
ATOM 947 C CA . SER A 1 130 ? -9.918 -10.877 -2.173 1.00 98.88 130 SER A CA 1
ATOM 948 C C . SER A 1 130 ? -10.197 -9.737 -3.140 1.00 98.88 130 SER A C 1
ATOM 950 O O . SER A 1 130 ? -11.355 -9.342 -3.299 1.00 98.88 130 SER 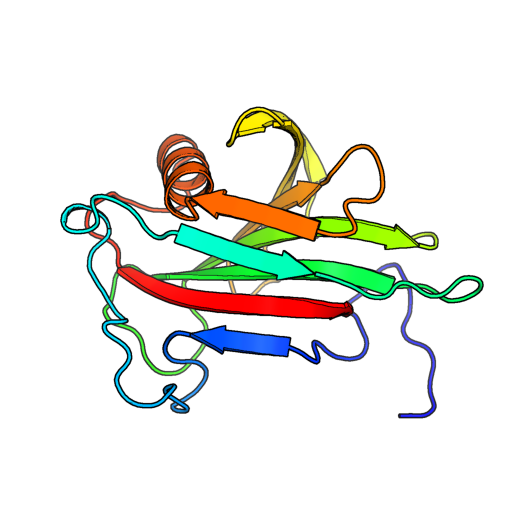A O 1
ATOM 952 N N . PHE A 1 131 ? -9.150 -9.193 -3.745 1.00 98.88 131 PHE A N 1
ATOM 953 C CA . PHE A 1 131 ? -9.222 -7.998 -4.580 1.00 98.88 131 PHE A CA 1
ATOM 954 C C . PHE A 1 131 ? -8.108 -7.982 -5.624 1.00 98.88 131 PHE A C 1
ATOM 956 O O . PHE A 1 131 ? -7.182 -8.790 -5.568 1.00 98.88 131 PHE A O 1
ATOM 963 N N . ASP A 1 132 ? -8.203 -7.058 -6.576 1.00 98.88 132 ASP A N 1
ATOM 964 C CA . ASP A 1 132 ? -7.135 -6.789 -7.531 1.00 98.88 132 ASP A CA 1
ATOM 965 C C . ASP A 1 132 ? -6.299 -5.598 -7.050 1.00 98.88 132 ASP A C 1
ATOM 967 O O . ASP A 1 132 ? -6.802 -4.479 -6.920 1.00 98.88 132 ASP A O 1
ATOM 971 N N . VAL A 1 133 ? -5.010 -5.826 -6.795 1.00 98.94 133 VAL A N 1
ATOM 972 C CA . VAL A 1 133 ? -4.061 -4.771 -6.409 1.00 98.94 133 VAL A CA 1
ATOM 973 C C . VAL A 1 133 ? -4.001 -3.673 -7.472 1.00 98.94 133 VAL A C 1
ATOM 975 O O . VAL A 1 133 ? -3.859 -2.495 -7.134 1.00 98.94 133 VAL A O 1
ATOM 978 N N . MET A 1 134 ? -4.190 -4.021 -8.750 1.00 98.88 134 MET A N 1
ATOM 979 C CA . MET A 1 134 ? -4.147 -3.043 -9.832 1.00 98.88 134 MET A CA 1
ATOM 980 C C . MET A 1 134 ? -5.271 -2.003 -9.756 1.00 98.88 134 MET A C 1
ATOM 982 O O . MET A 1 134 ? -5.109 -0.917 -10.309 1.00 98.88 134 MET A O 1
ATOM 986 N N . ASP A 1 135 ? -6.379 -2.268 -9.053 1.00 98.88 135 ASP A N 1
ATOM 987 C CA . ASP A 1 135 ? -7.413 -1.249 -8.820 1.00 98.88 135 ASP A CA 1
ATOM 988 C C . ASP A 1 135 ? -6.863 -0.064 -8.014 1.00 98.88 135 ASP A C 1
ATOM 990 O O . ASP A 1 135 ? -7.134 1.096 -8.335 1.00 98.88 135 ASP A O 1
ATOM 994 N N . PHE A 1 136 ? -6.042 -0.350 -7.002 1.00 98.94 136 PHE A N 1
ATOM 995 C CA . PHE A 1 136 ? -5.406 0.669 -6.171 1.00 98.94 136 PHE A CA 1
ATOM 996 C C . PHE A 1 136 ? -4.243 1.333 -6.900 1.00 98.94 136 PHE A C 1
ATOM 998 O O . PHE A 1 136 ? -4.141 2.555 -6.878 1.00 98.94 136 PHE A O 1
ATOM 1005 N N . VAL A 1 137 ? -3.434 0.565 -7.638 1.00 98.94 137 VAL A N 1
ATOM 1006 C CA . VAL A 1 137 ? -2.379 1.130 -8.494 1.00 98.94 137 VAL A CA 1
ATOM 1007 C C . VAL A 1 137 ? -2.958 2.125 -9.502 1.00 98.94 137 VAL A C 1
ATOM 1009 O O . VAL A 1 137 ? -2.456 3.241 -9.616 1.00 98.94 137 VAL A O 1
ATOM 1012 N N . ARG A 1 138 ? -4.059 1.785 -10.188 1.00 98.81 138 ARG A N 1
ATOM 1013 C CA . ARG A 1 138 ? -4.745 2.707 -11.111 1.00 98.81 138 ARG A CA 1
ATOM 1014 C C . ARG A 1 138 ? -5.241 3.965 -10.403 1.00 98.81 138 ARG A C 1
ATOM 1016 O O . ARG A 1 138 ? -5.128 5.059 -10.954 1.00 98.81 138 ARG A O 1
ATOM 1023 N N . ALA A 1 139 ? -5.772 3.833 -9.187 1.00 98.75 139 ALA A N 1
ATOM 1024 C CA . ALA A 1 139 ? -6.191 4.977 -8.383 1.00 98.75 139 ALA A CA 1
ATOM 1025 C C . ALA A 1 139 ? -5.007 5.888 -7.998 1.00 98.75 139 ALA A C 1
ATOM 1027 O O . ALA A 1 139 ? -5.180 7.108 -7.947 1.00 98.75 139 ALA A O 1
ATOM 1028 N N . THR A 1 140 ? -3.827 5.316 -7.765 1.00 98.88 140 THR A N 1
ATOM 1029 C CA . THR A 1 140 ? -2.579 6.037 -7.476 1.00 98.88 140 THR A CA 1
ATOM 1030 C C . THR A 1 140 ? -2.032 6.753 -8.709 1.00 98.88 140 THR A C 1
ATOM 1032 O O . THR A 1 140 ? -1.760 7.952 -8.642 1.00 98.88 140 THR A O 1
ATOM 1035 N N . VAL A 1 141 ? -1.978 6.073 -9.861 1.00 98.81 141 VAL A N 1
ATOM 1036 C CA . VAL A 1 141 ? -1.583 6.675 -11.150 1.00 98.81 141 VAL A CA 1
ATOM 1037 C C . VAL A 1 141 ? -2.511 7.836 -11.517 1.00 98.81 141 VAL A C 1
ATOM 1039 O O . VAL A 1 141 ? -2.051 8.917 -11.872 1.00 98.81 141 VAL A O 1
ATOM 1042 N N . ALA A 1 142 ? -3.828 7.671 -11.349 1.00 98.62 142 ALA A N 1
ATOM 1043 C CA . ALA A 1 142 ? -4.805 8.730 -11.622 1.00 98.62 142 ALA A CA 1
ATOM 1044 C C . ALA A 1 142 ? -4.636 9.983 -10.738 1.00 98.62 142 ALA A C 1
ATOM 1046 O O . ALA A 1 142 ? -5.190 11.034 -11.054 1.00 98.62 142 ALA A O 1
ATOM 1047 N N . ARG A 1 143 ? -3.891 9.879 -9.630 1.00 98.50 143 ARG A N 1
ATOM 1048 C CA . ARG A 1 143 ? -3.556 10.988 -8.725 1.00 98.50 143 ARG A CA 1
ATOM 1049 C C . ARG A 1 143 ? -2.145 11.540 -8.950 1.00 98.50 143 ARG A C 1
ATOM 1051 O O . ARG A 1 143 ? -1.738 12.433 -8.217 1.00 98.50 143 ARG A O 1
ATOM 1058 N N . GLY A 1 144 ? -1.421 11.041 -9.953 1.00 98.50 144 GLY A N 1
ATOM 1059 C CA . GLY A 1 144 ? -0.092 11.529 -10.320 1.00 98.50 144 GLY A CA 1
ATOM 1060 C C . GLY A 1 144 ? 1.030 11.091 -9.378 1.00 98.50 144 GLY A C 1
ATOM 1061 O O . GLY A 1 144 ? 2.089 11.702 -9.400 1.00 98.50 144 GLY A O 1
ATOM 1062 N N . LEU A 1 145 ? 0.807 10.055 -8.562 1.00 98.56 145 LEU A N 1
ATOM 1063 C CA . LEU A 1 145 ? 1.833 9.483 -7.678 1.00 98.56 145 LEU A CA 1
ATOM 1064 C C . LEU A 1 145 ? 2.561 8.287 -8.317 1.00 98.56 145 LEU A C 1
ATOM 1066 O O . LEU A 1 145 ? 3.342 7.623 -7.663 1.00 98.56 145 LEU A O 1
ATOM 1070 N N . ALA A 1 146 ? 2.265 7.958 -9.571 1.00 98.81 146 ALA A N 1
ATOM 1071 C CA . ALA A 1 146 ? 2.984 6.974 -10.375 1.00 98.81 146 ALA A CA 1
ATOM 1072 C C . ALA A 1 146 ? 2.604 7.176 -11.848 1.00 98.81 146 ALA A C 1
ATOM 1074 O O . ALA A 1 146 ? 1.574 7.789 -12.143 1.00 98.81 146 ALA A O 1
ATOM 1075 N N . GLU A 1 147 ? 3.380 6.611 -12.769 1.00 98.75 147 GLU A N 1
ATOM 1076 C CA . GLU A 1 147 ? 3.038 6.557 -14.194 1.00 98.75 147 GLU A CA 1
ATOM 1077 C C . GLU A 1 147 ? 2.819 5.109 -14.653 1.00 98.75 147 GLU A C 1
ATOM 1079 O O . GLU A 1 147 ? 3.246 4.159 -14.000 1.00 98.75 147 GLU A O 1
ATOM 1084 N N . ASN A 1 148 ? 2.129 4.912 -15.780 1.00 98.50 148 ASN A N 1
ATOM 1085 C CA . ASN A 1 148 ? 1.819 3.562 -16.276 1.00 98.50 148 ASN A CA 1
ATOM 1086 C C . ASN A 1 148 ? 3.072 2.752 -16.667 1.00 98.50 148 ASN A C 1
ATOM 1088 O O . ASN A 1 148 ? 2.996 1.531 -16.757 1.00 98.50 148 ASN A O 1
ATOM 1092 N N . ASP A 1 149 ? 4.211 3.399 -16.911 1.00 98.69 149 ASP A N 1
ATOM 1093 C CA . ASP A 1 149 ? 5.487 2.748 -17.222 1.00 98.69 149 ASP A CA 1
ATOM 1094 C C . ASP A 1 149 ? 6.380 2.503 -15.992 1.00 98.69 149 ASP A C 1
ATOM 1096 O O . ASP A 1 149 ? 7.479 1.960 -16.138 1.00 98.69 149 ASP A O 1
ATOM 1100 N N . TRP A 1 150 ? 5.901 2.841 -14.789 1.00 98.88 150 TRP A N 1
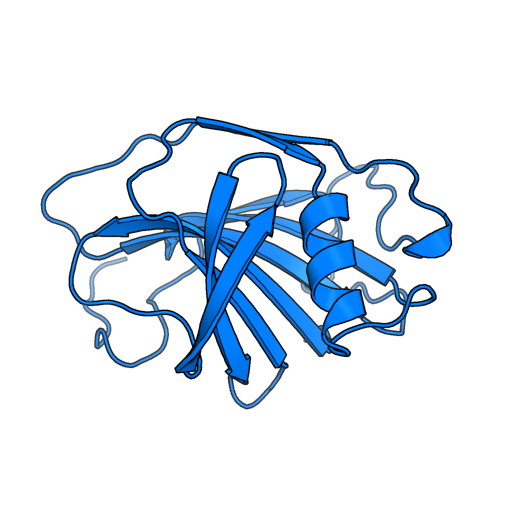ATOM 1101 C CA . TRP A 1 150 ? 6.539 2.466 -13.526 1.00 98.88 150 TRP A CA 1
ATOM 1102 C C . TRP A 1 150 ? 6.406 0.963 -13.264 1.00 98.88 150 TRP A C 1
ATOM 1104 O O . TRP A 1 150 ? 5.767 0.222 -14.015 1.00 98.88 150 TRP A O 1
ATOM 1114 N N . TYR A 1 151 ? 7.012 0.502 -12.175 1.00 98.94 151 TYR A N 1
ATOM 1115 C CA . TYR A 1 151 ? 7.058 -0.890 -11.764 1.00 98.94 151 TYR A CA 1
ATOM 1116 C C . TYR A 1 151 ? 6.300 -1.104 -10.460 1.00 98.94 151 TYR A C 1
ATOM 1118 O O . TYR A 1 151 ? 6.461 -0.342 -9.511 1.00 98.94 151 TYR A O 1
ATOM 1126 N N . LEU A 1 152 ? 5.541 -2.197 -10.389 1.00 98.94 152 LEU A N 1
ATOM 1127 C CA . LEU A 1 152 ? 5.123 -2.797 -9.125 1.00 98.94 152 LEU A CA 1
ATOM 1128 C C . LEU A 1 152 ? 6.281 -3.644 -8.596 1.00 98.94 152 LEU A C 1
ATOM 1130 O O . LEU A 1 152 ? 6.710 -4.574 -9.282 1.00 98.94 152 LEU A O 1
ATOM 1134 N N . THR A 1 153 ? 6.784 -3.343 -7.399 1.00 98.94 153 THR A N 1
ATOM 1135 C CA . THR A 1 153 ? 8.000 -3.983 -6.860 1.00 98.94 153 THR A CA 1
ATOM 1136 C C . THR A 1 153 ? 7.704 -4.988 -5.753 1.00 98.94 153 THR A C 1
ATOM 1138 O O . THR A 1 153 ? 8.323 -6.054 -5.704 1.00 98.94 153 THR A O 1
ATOM 1141 N N . SER A 1 154 ? 6.717 -4.706 -4.899 1.00 98.94 154 SER A N 1
ATOM 1142 C CA . SER A 1 154 ? 6.211 -5.666 -3.918 1.00 98.94 154 SER A CA 1
ATOM 1143 C C . SER A 1 154 ? 4.765 -5.393 -3.509 1.00 98.94 154 SER A C 1
ATOM 1145 O O . SER A 1 154 ? 4.279 -4.265 -3.576 1.00 98.94 154 SER A O 1
ATOM 1147 N N . VAL A 1 155 ? 4.091 -6.459 -3.078 1.00 98.94 155 VAL A N 1
ATOM 1148 C CA . VAL A 1 155 ? 2.766 -6.444 -2.451 1.00 98.94 155 VAL A CA 1
ATOM 1149 C C . VAL A 1 155 ? 2.903 -7.116 -1.093 1.00 98.94 155 VAL A C 1
ATOM 1151 O O . VAL A 1 155 ? 3.214 -8.308 -1.031 1.00 98.94 155 VAL A O 1
ATOM 1154 N N . GLN A 1 156 ? 2.684 -6.358 -0.023 1.00 98.94 156 GLN A N 1
ATOM 1155 C CA . GLN A 1 156 ? 2.876 -6.790 1.360 1.00 98.94 156 GLN A CA 1
ATOM 1156 C C . GLN A 1 156 ? 1.572 -6.655 2.146 1.00 98.94 156 GLN A C 1
ATOM 1158 O O . GLN A 1 156 ? 0.755 -5.796 1.829 1.00 98.94 156 GLN A O 1
ATOM 1163 N N . ALA A 1 157 ? 1.371 -7.510 3.146 1.00 98.94 157 ALA A N 1
ATOM 1164 C CA . ALA A 1 157 ? 0.223 -7.466 4.047 1.00 98.94 157 ALA A CA 1
ATOM 1165 C C . ALA A 1 157 ? 0.654 -7.823 5.472 1.00 98.94 157 ALA A C 1
ATOM 1167 O O . ALA A 1 157 ? 1.325 -8.839 5.682 1.00 98.94 157 ALA A O 1
ATOM 1168 N N . GLY A 1 158 ? 0.269 -7.007 6.449 1.00 98.81 158 GLY A N 1
ATOM 1169 C CA . GLY A 1 158 ? 0.725 -7.129 7.826 1.00 98.81 158 GLY A CA 1
ATOM 1170 C C . GLY A 1 158 ? 0.002 -6.205 8.801 1.00 98.81 158 GLY A C 1
ATOM 1171 O O . GLY A 1 158 ? -1.160 -5.842 8.609 1.00 98.81 158 GLY A O 1
ATOM 1172 N N . PHE A 1 159 ? 0.710 -5.860 9.872 1.00 98.81 159 PHE A N 1
ATOM 1173 C CA . PHE A 1 159 ? 0.221 -4.995 10.942 1.00 98.81 159 PHE A CA 1
ATOM 1174 C C . PHE A 1 159 ? 1.272 -3.961 11.310 1.00 98.81 159 PHE A C 1
ATOM 1176 O O . PHE A 1 159 ? 2.449 -4.307 11.362 1.00 98.81 159 PHE A O 1
ATOM 1183 N N . GLU A 1 160 ? 0.834 -2.756 11.651 1.00 97.88 160 GLU A N 1
ATOM 1184 C CA . GLU A 1 160 ? 1.664 -1.712 12.264 1.00 97.88 160 GLU A CA 1
ATOM 1185 C C . GLU A 1 160 ? 1.232 -1.397 13.694 1.00 97.88 160 GLU A C 1
ATOM 1187 O O . GLU A 1 160 ? 0.008 -1.218 13.901 1.00 97.88 160 GLU A O 1
#

InterPro domains:
  IPR002594 Glycoside hydrolase family 12 [PF01670] (2-160)
  IPR002594 Glycoside hydrolase family 12 [PTHR34002] (6-160)
  IPR013319 Glycoside hydrolase family 11/12 [G3DSA:2.60.120.180] (1-160)
  IPR013320 Concanavalin A-like lectin/glucanase domain superfamily [SSF49899] (4-160)

Radius of gyration: 14.97 Å; Cα contacts (8 Å, |Δi|>4): 368; chains: 1; bounding box: 34×32×43 Å

Sequence (160 aa):
ADGSAPTNGAPKSYPSVFNGCHYTNCSPGTALPVRLDTVSAAPSSISYGFVDGAVYNASYDIWLDPTARTDGVNQTEIMIWFNRVGPIQPIGSPVGTASVGGRTWEVWSGGNGSNDVLSFVAPSAISGWSFDVMDFVRATVARGLAENDWYLTSVQAGFE

Organism: Streptomyces coelicolor (strain ATCC BAA-471 / A3(2) / M145) (NCBI:txid100226)

Secondary structure (DSSP, 8-state):
------TTS--S---EEEEEEETTEE-TT---SEEGGG-S--EEEEEPPP-SS--EEEEEEEEEESS---SS--SEEEEEEEEEESS---SSEEEEEEEETTEEEEEEEEE-SSSEEEEEE-SS--SEEEEEHHHHHHHHHTTTSS-TTSEEEEEEEEE-

Solvent-accessible surface area (backbone atoms only — not comparable to full-atom values): 8986 Å² total; per-residue (Å²): 133,92,83,83,62,62,59,89,58,70,65,86,51,71,66,62,51,66,50,16,26,55,69,68,50,57,41,87,89,48,78,42,47,35,48,45,75,76,56,91,71,43,78,48,70,53,75,62,87,87,77,83,96,56,72,35,37,32,32,32,48,33,33,31,26,82,50,77,47,40,53,71,86,47,55,22,37,38,35,41,33,32,32,76,38,63,87,61,73,76,65,60,45,80,77,52,73,48,80,50,88,94,39,66,24,44,28,26,43,37,55,83,88,81,30,39,35,42,34,35,34,46,90,55,76,55,56,57,54,74,47,51,53,50,49,56,51,51,56,38,34,77,69,69,67,46,58,60,78,18,14,44,16,29,47,32,42,35,36,59

Nearest PDB structures (foldseek):
  1nlr-assembly1_A  TM=9.961E-01  e=8.385E-28  Streptomyces lividans
  1oa4-assembly1_A  TM=9.997E-01  e=1.007E-25  Streptomyces sp. 11AG8
  7eej-assembly1_A  TM=9.270E-01  e=1.707E-13  Chaetomium sp.
  7p1z-assembly3_A  TM=9.185E-01  e=5.338E-13  Aspergillus cervinus
  5m2d-assembly2_B  TM=8.808E-01  e=3.582E-13  Hapsidospora chrysogenum ATCC 11550